Protein AF-M7ZJ51-F1 (afdb_monomer_lite)

Radius of gyration: 17.72 Å; chains: 1; bounding box: 42×36×48 Å

pLDDT: mean 88.21, std 12.44, range [37.56, 96.25]

Secondary structure (DSSP, 8-state):
---HHHHHHHHHHHT-HHHHHTTTTTT-HHHHHHHHHHHHHHHHHHHHHHHHHHTT-HHHHHHHHHHHHHHHHHHHHHHHHHHHHHHHHHHHTT---------

Sequence (103 aa):
MAIRPLVATLMDKASSYLLDQYNVMEGMEKQHGILKRRLPIILDVIADAEEQATAHREGAKAWLHELKTVAYEANEVFDEFKYEALRREARKKGHYKELGCGL

Foldseek 3Di:
DCQLVLLVLLLCLLPDVLCVVQVLCPVCVVVSVVSNVCSVVVSVVLVVLVVVVVVVPVVSVVVSVVSSVVSVVSSVVSVVSVVVSVVSVCVVVVVDDPPDPDD

InterPro domains:
  IPR041118 Disease resistance, N-terminal [PF18052] (7-93)

Structure (mmCIF, N/CA/C/O backbone):
data_AF-M7ZJ51-F1
#
_entry.id   AF-M7ZJ51-F1
#
loop_
_atom_site.group_PDB
_atom_site.id
_atom_site.type_symbol
_atom_site.label_atom_id
_atom_site.label_alt_id
_atom_site.label_comp_id
_atom_site.label_asym_id
_atom_site.label_entity_id
_atom_site.label_seq_id
_atom_site.pdbx_PDB_ins_code
_atom_site.Cartn_x
_atom_site.Cartn_y
_atom_site.Cartn_z
_atom_site.occupancy
_atom_site.B_iso_or_equiv
_atom_site.auth_seq_id
_atom_site.auth_comp_id
_atom_site.auth_asym_id
_atom_site.auth_atom_id
_atom_site.pdbx_PDB_model_num
ATOM 1 N N . MET A 1 1 ? 16.341 5.371 -8.595 1.00 61.25 1 MET A N 1
ATOM 2 C CA . MET A 1 1 ? 14.917 5.723 -8.369 1.00 61.25 1 MET A CA 1
ATOM 3 C C . MET A 1 1 ? 14.519 5.172 -7.005 1.00 61.25 1 MET A C 1
ATOM 5 O O . MET A 1 1 ? 15.045 4.134 -6.648 1.00 61.25 1 MET A O 1
ATOM 9 N N . ALA A 1 2 ? 13.666 5.844 -6.226 1.00 74.94 2 ALA A N 1
ATOM 10 C CA . ALA A 1 2 ? 13.260 5.384 -4.886 1.00 74.94 2 ALA A CA 1
ATOM 11 C C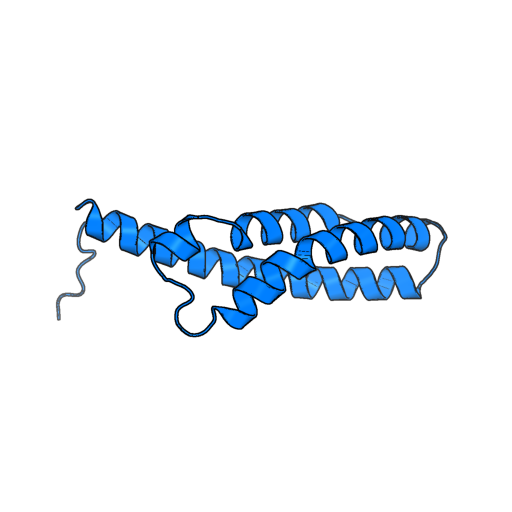 . ALA A 1 2 ? 11.802 4.885 -4.881 1.00 74.94 2 ALA A C 1
ATOM 13 O O . ALA A 1 2 ? 10.973 5.386 -4.128 1.00 74.94 2 ALA A O 1
ATOM 14 N N . ILE A 1 3 ? 11.466 3.951 -5.773 1.00 89.38 3 ILE A N 1
ATOM 15 C CA . ILE A 1 3 ? 10.097 3.426 -5.898 1.00 89.38 3 ILE A CA 1
ATOM 16 C C . ILE A 1 3 ? 9.861 2.208 -5.006 1.00 89.38 3 ILE A C 1
ATOM 18 O O . ILE A 1 3 ? 8.830 2.130 -4.341 1.00 89.38 3 ILE A O 1
ATOM 22 N N . ARG A 1 4 ? 10.836 1.301 -4.907 1.00 91.06 4 ARG A N 1
ATOM 23 C CA . ARG A 1 4 ? 10.737 0.132 -4.029 1.00 91.06 4 ARG A CA 1
ATOM 24 C C . ARG A 1 4 ? 10.456 0.498 -2.557 1.00 91.06 4 ARG A C 1
ATOM 26 O O . ARG A 1 4 ? 9.529 -0.080 -1.993 1.00 91.06 4 ARG A O 1
ATOM 33 N N . PRO A 1 5 ? 11.130 1.494 -1.938 1.00 92.81 5 PRO A N 1
ATOM 34 C CA . PRO A 1 5 ? 10.805 1.920 -0.570 1.00 92.81 5 PRO A CA 1
ATOM 35 C C . PRO A 1 5 ? 9.400 2.524 -0.428 1.00 92.81 5 PRO A C 1
ATOM 37 O O . PRO A 1 5 ? 8.762 2.379 0.615 1.00 92.81 5 PRO A O 1
ATOM 40 N N . LEU A 1 6 ? 8.900 3.186 -1.476 1.00 93.69 6 LEU A N 1
ATOM 41 C CA . LEU A 1 6 ? 7.575 3.807 -1.479 1.00 93.69 6 LEU A CA 1
ATOM 42 C C . LEU A 1 6 ? 6.466 2.746 -1.469 1.00 93.69 6 LEU A C 1
ATOM 44 O O . LEU A 1 6 ? 5.511 2.845 -0.697 1.00 93.69 6 LEU A O 1
ATOM 48 N N . VAL A 1 7 ? 6.620 1.701 -2.286 1.00 93.88 7 VAL A N 1
ATOM 49 C CA . VAL A 1 7 ? 5.681 0.570 -2.332 1.00 93.88 7 VAL A CA 1
ATOM 50 C C . VAL A 1 7 ? 5.800 -0.308 -1.084 1.00 93.88 7 VAL A C 1
ATOM 52 O O . VAL A 1 7 ? 4.785 -0.796 -0.593 1.00 93.88 7 VAL A O 1
ATOM 55 N N . ALA A 1 8 ? 6.999 -0.448 -0.510 1.00 94.44 8 ALA A N 1
ATOM 56 C CA . ALA A 1 8 ? 7.185 -1.140 0.766 1.00 94.44 8 ALA A CA 1
ATOM 57 C C . ALA A 1 8 ? 6.432 -0.426 1.900 1.00 94.44 8 ALA A C 1
ATOM 59 O O . ALA A 1 8 ? 5.652 -1.050 2.611 1.00 94.44 8 ALA A O 1
ATOM 60 N N . THR A 1 9 ? 6.560 0.902 1.986 1.00 94.75 9 THR A N 1
ATOM 61 C CA . THR A 1 9 ? 5.789 1.715 2.943 1.00 94.75 9 THR A CA 1
ATOM 62 C C . THR A 1 9 ? 4.279 1.537 2.758 1.00 94.75 9 THR A C 1
ATOM 64 O O . THR A 1 9 ? 3.545 1.390 3.736 1.00 94.75 9 THR A O 1
ATOM 67 N N . LEU A 1 10 ? 3.801 1.513 1.509 1.00 95.12 10 LEU A N 1
ATOM 68 C CA . LEU A 1 10 ? 2.389 1.270 1.210 1.00 95.12 10 LEU A CA 1
ATOM 69 C C . LEU A 1 10 ? 1.939 -0.117 1.690 1.00 95.12 10 LEU A C 1
ATOM 71 O O . LEU A 1 10 ? 0.859 -0.243 2.263 1.00 95.12 10 LEU A O 1
ATOM 75 N N . MET A 1 11 ? 2.762 -1.148 1.488 1.00 94.38 11 MET A N 1
ATOM 76 C CA . MET A 1 11 ? 2.497 -2.507 1.966 1.00 94.38 11 MET A CA 1
ATOM 77 C C . MET A 1 11 ? 2.400 -2.567 3.489 1.00 94.38 11 MET A C 1
ATOM 79 O O . MET A 1 11 ? 1.464 -3.182 4.006 1.00 94.38 11 MET A O 1
ATOM 83 N N . ASP A 1 12 ? 3.307 -1.898 4.198 1.00 94.69 12 ASP A N 1
ATOM 84 C CA . ASP A 1 12 ? 3.295 -1.839 5.660 1.00 94.69 12 ASP A CA 1
ATOM 85 C C . ASP A 1 12 ? 2.025 -1.154 6.173 1.00 94.69 12 ASP A C 1
ATOM 87 O O . ASP A 1 12 ? 1.350 -1.664 7.071 1.00 94.69 12 ASP A O 1
ATOM 91 N N . LYS A 1 13 ? 1.638 -0.029 5.557 1.00 94.62 13 LYS A N 1
ATOM 92 C CA . LYS A 1 13 ? 0.391 0.671 5.889 1.00 94.62 13 LYS A CA 1
ATOM 93 C C . LYS A 1 13 ? -0.834 -0.192 5.598 1.00 94.62 13 LYS A C 1
ATOM 95 O O . LYS A 1 13 ? -1.686 -0.336 6.469 1.00 94.62 13 LYS A O 1
ATOM 100 N N . ALA A 1 14 ? -0.903 -0.806 4.417 1.00 93.56 14 ALA A N 1
ATOM 101 C CA . ALA A 1 14 ? -2.001 -1.686 4.029 1.00 93.56 14 ALA A CA 1
ATOM 102 C C . ALA A 1 14 ? -2.095 -2.936 4.912 1.00 93.56 14 ALA A C 1
ATOM 104 O O . ALA A 1 14 ? -3.182 -3.478 5.098 1.00 93.56 14 ALA A O 1
ATOM 105 N N . SER A 1 15 ? -0.984 -3.380 5.494 1.00 93.56 15 SER A N 1
ATOM 106 C CA . SER A 1 15 ? -0.937 -4.529 6.403 1.00 93.56 15 SER A CA 1
ATOM 107 C C . SER A 1 15 ? -1.098 -4.148 7.876 1.00 93.56 15 SER A C 1
ATOM 109 O O . SER A 1 15 ? -1.082 -5.027 8.736 1.00 93.56 15 SER A O 1
ATOM 111 N N . SER A 1 16 ? -1.272 -2.860 8.182 1.00 93.56 16 SER A N 1
ATOM 112 C CA . SER A 1 16 ? -1.403 -2.374 9.550 1.00 93.56 16 SER A CA 1
ATOM 113 C C . SER A 1 16 ? -2.634 -2.958 10.239 1.00 93.56 16 SER A C 1
ATOM 115 O O . SER A 1 16 ? -3.763 -2.809 9.767 1.00 93.56 16 SER A O 1
ATOM 117 N N . TYR A 1 17 ? -2.421 -3.554 11.414 1.00 90.62 17 TYR A N 1
ATOM 118 C CA . TYR A 1 17 ? -3.493 -4.133 12.227 1.00 90.62 17 TYR A CA 1
ATOM 119 C C . TYR A 1 17 ? -4.540 -3.096 12.664 1.00 90.62 17 TYR A C 1
ATOM 121 O O . TYR A 1 17 ? -5.684 -3.456 12.931 1.00 90.62 17 TYR A O 1
ATOM 129 N N . LEU A 1 18 ? -4.165 -1.811 12.729 1.00 90.25 18 LEU A N 1
ATOM 130 C CA . LEU A 1 18 ? -5.068 -0.724 13.115 1.00 90.25 18 LEU A CA 1
ATOM 131 C C . LEU A 1 18 ? -6.240 -0.585 12.138 1.00 90.25 18 LEU A C 1
ATOM 133 O O . LEU A 1 18 ? -7.341 -0.232 12.558 1.00 90.25 18 LEU A O 1
ATOM 137 N N . LEU A 1 19 ? -6.013 -0.884 10.854 1.00 91.81 19 LEU A N 1
ATOM 138 C CA . LEU A 1 19 ? -7.057 -0.815 9.835 1.00 91.81 19 LEU A CA 1
ATOM 139 C C . LEU A 1 19 ? -8.178 -1.814 10.131 1.00 91.81 19 LEU A C 1
ATOM 141 O O . LEU A 1 19 ? -9.355 -1.450 10.126 1.00 91.81 19 LEU A O 1
ATOM 145 N N . ASP A 1 20 ? -7.775 -3.044 10.456 1.00 90.50 20 ASP A N 1
ATOM 146 C CA . ASP A 1 20 ? -8.666 -4.157 10.772 1.00 90.50 20 ASP A CA 1
ATOM 147 C C . ASP A 1 20 ? -9.330 -3.944 12.148 1.00 90.50 20 ASP A C 1
ATOM 149 O O . ASP A 1 20 ? -10.544 -4.067 12.291 1.00 90.50 20 ASP A O 1
ATOM 153 N N . GLN A 1 21 ? -8.558 -3.543 13.166 1.00 90.81 21 GLN A N 1
ATOM 154 C CA . GLN A 1 21 ? -9.049 -3.356 14.539 1.00 90.81 21 GLN A CA 1
ATOM 155 C C . GLN A 1 21 ? -10.134 -2.277 14.652 1.00 90.81 21 GLN A C 1
ATOM 157 O O . GLN A 1 21 ? -11.061 -2.404 15.459 1.00 90.81 21 GLN A O 1
ATOM 162 N N . TYR A 1 22 ? -10.002 -1.190 13.890 1.00 91.69 22 TYR A N 1
ATOM 163 C CA . TYR A 1 22 ? -10.922 -0.056 13.950 1.00 91.69 22 TYR A CA 1
ATOM 164 C C . TYR A 1 22 ? -11.908 -0.008 12.786 1.00 91.69 22 TYR A C 1
ATOM 166 O O . TYR A 1 22 ? -12.679 0.950 12.718 1.00 91.69 22 TYR A O 1
ATOM 174 N N . ASN A 1 23 ? -11.911 -1.029 11.920 1.00 91.94 23 ASN A N 1
ATOM 175 C CA . ASN A 1 23 ? -12.801 -1.164 10.769 1.00 91.94 23 ASN A CA 1
ATOM 176 C C . ASN A 1 23 ? -12.895 0.131 9.939 1.00 91.94 23 ASN A C 1
ATOM 178 O O . ASN A 1 23 ? -13.978 0.659 9.685 1.00 91.94 23 ASN A O 1
ATOM 182 N N . VAL A 1 24 ? -11.748 0.733 9.609 1.00 94.25 24 VAL A N 1
ATOM 183 C CA . VAL A 1 24 ? -11.713 2.010 8.860 1.00 94.25 24 VAL A CA 1
ATOM 184 C C . VAL A 1 24 ? -11.922 1.828 7.358 1.00 94.25 24 VAL A C 1
ATOM 186 O O . VAL A 1 24 ? -12.191 2.800 6.665 1.00 94.25 24 VAL A O 1
ATOM 189 N N . MET A 1 25 ? -11.826 0.589 6.873 1.00 93.75 25 MET A N 1
ATOM 190 C CA . MET A 1 25 ? -12.040 0.202 5.476 1.00 93.75 25 MET A CA 1
ATOM 191 C C . MET A 1 25 ? -13.360 -0.565 5.282 1.00 93.75 25 MET A C 1
ATOM 193 O O . MET A 1 25 ? -13.448 -1.428 4.410 1.00 93.75 25 MET A O 1
ATOM 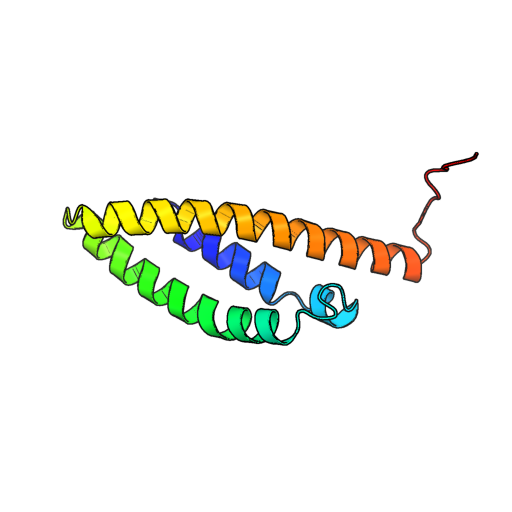197 N N . GLU A 1 26 ? -14.371 -0.285 6.109 1.00 93.12 26 GLU A N 1
ATOM 198 C CA . GLU A 1 26 ? -15.702 -0.894 5.991 1.00 93.12 26 GLU A CA 1
ATOM 199 C C . GLU A 1 26 ? -16.278 -0.681 4.580 1.00 93.12 26 GLU A C 1
ATOM 201 O O . GLU A 1 26 ? -16.279 0.434 4.056 1.00 93.12 26 GLU A O 1
ATOM 206 N N . GLY A 1 27 ? -16.735 -1.760 3.940 1.00 94.69 27 GLY A N 1
ATOM 207 C CA . GLY A 1 27 ? -17.203 -1.760 2.549 1.00 94.69 27 GL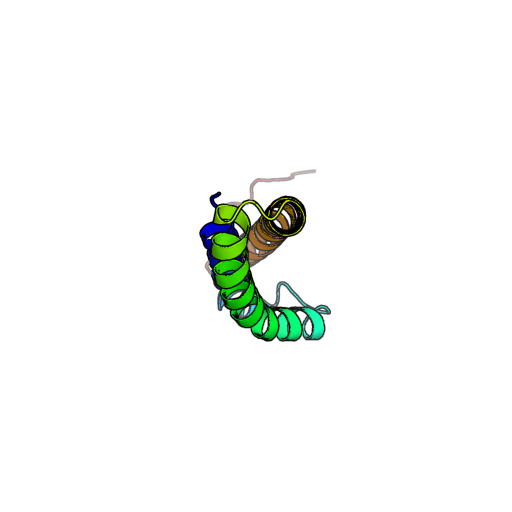Y A CA 1
ATOM 208 C C . GLY A 1 27 ? -16.091 -1.851 1.492 1.00 94.69 27 GLY A C 1
ATOM 209 O O . GLY A 1 27 ? -16.379 -1.846 0.291 1.00 94.69 27 GLY A O 1
ATOM 210 N N . MET A 1 28 ? -14.822 -1.943 1.905 1.00 94.94 28 MET A N 1
ATOM 211 C CA . MET A 1 28 ? -13.650 -2.084 1.028 1.00 94.94 28 MET A CA 1
ATOM 212 C C . MET A 1 28 ? -12.824 -3.347 1.323 1.00 94.94 28 MET A C 1
ATOM 214 O O . MET A 1 28 ? -11.677 -3.465 0.884 1.00 94.94 28 MET A O 1
ATOM 218 N N . GLU A 1 29 ? -13.384 -4.324 2.033 1.00 92.44 29 GLU A N 1
ATOM 219 C CA . GLU A 1 29 ? -12.684 -5.519 2.524 1.00 92.44 29 GLU A CA 1
ATOM 220 C C . GLU A 1 29 ? -12.110 -6.350 1.371 1.00 92.44 29 GLU A C 1
ATOM 222 O O . GLU A 1 29 ? -10.989 -6.865 1.435 1.00 92.44 29 GLU A O 1
ATOM 227 N N . LYS A 1 30 ? -12.858 -6.443 0.264 1.00 95.25 30 LYS A N 1
ATOM 228 C CA . LYS A 1 30 ? -12.404 -7.136 -0.946 1.00 95.25 30 LYS A CA 1
ATOM 229 C C . LYS A 1 30 ? -11.179 -6.445 -1.546 1.00 95.25 30 LYS A C 1
ATOM 231 O O . LYS A 1 30 ? -10.208 -7.120 -1.891 1.00 95.25 30 LYS A O 1
ATOM 236 N N . GLN A 1 31 ? -11.215 -5.119 -1.681 1.00 94.12 31 GLN A N 1
ATOM 237 C CA . GLN A 1 31 ? -10.110 -4.322 -2.214 1.00 94.12 31 GLN A CA 1
ATOM 238 C C . GLN A 1 31 ? -8.883 -4.433 -1.308 1.00 94.12 31 GLN A C 1
ATOM 240 O O . GLN A 1 31 ? -7.780 -4.666 -1.801 1.00 94.12 31 GLN A O 1
ATOM 245 N N . HIS A 1 32 ? -9.078 -4.350 0.009 1.00 94.00 32 HIS A N 1
ATOM 246 C CA . HIS A 1 32 ? -8.014 -4.502 0.999 1.00 94.00 32 HIS A CA 1
ATOM 247 C C . HIS A 1 32 ? -7.338 -5.87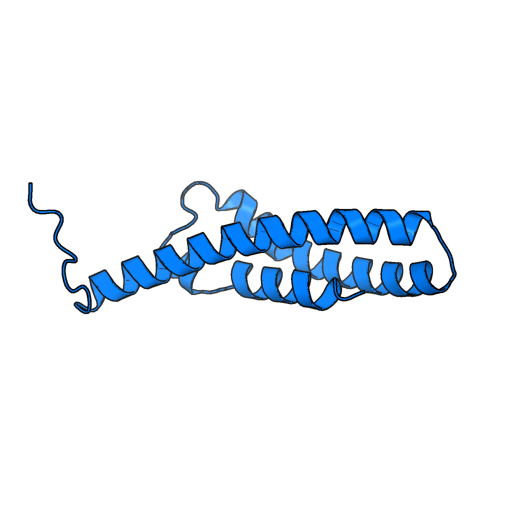3 0.915 1.00 94.00 32 HIS A C 1
ATOM 249 O O . HIS A 1 32 ? -6.111 -5.961 0.846 1.00 94.00 32 HIS A O 1
ATOM 255 N N . GLY A 1 33 ? -8.130 -6.945 0.813 1.00 93.31 33 GLY A N 1
ATOM 256 C CA . GLY A 1 33 ? -7.623 -8.304 0.632 1.00 93.31 33 GLY A CA 1
ATOM 257 C C . GLY A 1 33 ? -6.858 -8.498 -0.682 1.00 93.31 33 GLY A C 1
ATOM 258 O O . GLY A 1 33 ? -5.824 -9.168 -0.701 1.00 93.31 33 GLY A O 1
ATOM 259 N N . ILE A 1 34 ? -7.323 -7.894 -1.781 1.00 95.00 34 ILE A N 1
ATOM 260 C CA . ILE A 1 34 ? -6.600 -7.908 -3.064 1.00 95.00 34 ILE A CA 1
ATOM 261 C C . ILE A 1 34 ? -5.264 -7.177 -2.927 1.00 95.00 34 ILE A C 1
ATOM 263 O O . ILE A 1 34 ? -4.241 -7.691 -3.382 1.00 95.00 34 ILE A O 1
ATOM 267 N N . LEU A 1 35 ? -5.260 -6.010 -2.285 1.00 93.31 35 LEU A N 1
ATOM 268 C CA . LEU A 1 35 ? -4.067 -5.190 -2.138 1.00 93.31 35 LEU A CA 1
ATOM 269 C C . LEU A 1 35 ? -2.999 -5.893 -1.288 1.00 93.31 35 LEU A C 1
ATOM 271 O O . LEU A 1 35 ? -1.861 -6.013 -1.741 1.00 93.31 35 LEU A O 1
ATOM 275 N N . LYS A 1 36 ? -3.378 -6.459 -0.131 1.00 92.31 36 LYS A N 1
ATOM 276 C CA . LYS A 1 36 ? -2.485 -7.261 0.732 1.00 92.31 36 LYS A CA 1
ATOM 277 C C . LYS A 1 36 ? -1.815 -8.415 -0.032 1.00 92.31 36 LYS A C 1
ATOM 279 O O . LYS A 1 36 ? -0.661 -8.733 0.226 1.00 92.31 36 LYS A O 1
ATOM 284 N N . ARG A 1 37 ? -2.514 -9.032 -0.995 1.00 94.62 37 ARG A N 1
ATOM 285 C CA . ARG A 1 37 ? -1.975 -10.136 -1.814 1.00 94.62 37 ARG A CA 1
ATOM 286 C C . ARG A 1 37 ? -1.118 -9.669 -2.988 1.00 94.62 37 ARG A C 1
ATOM 288 O O . ARG A 1 37 ? -0.193 -10.375 -3.370 1.00 94.62 37 ARG A O 1
ATOM 295 N N . ARG A 1 38 ? -1.441 -8.523 -3.597 1.00 94.38 38 ARG A N 1
ATOM 296 C CA . ARG A 1 38 ? -0.748 -8.039 -4.801 1.00 94.38 38 ARG A CA 1
ATOM 297 C C . ARG A 1 38 ? 0.487 -7.202 -4.505 1.00 94.38 38 ARG A C 1
ATOM 299 O O . ARG A 1 38 ? 1.428 -7.286 -5.282 1.00 94.38 38 ARG A O 1
ATOM 306 N N . LEU A 1 39 ? 0.513 -6.425 -3.421 1.00 94.12 39 LEU A N 1
ATOM 307 C CA . LEU A 1 39 ? 1.664 -5.572 -3.101 1.00 94.12 39 LEU A CA 1
ATOM 308 C C . LEU A 1 39 ? 2.994 -6.340 -2.973 1.00 94.12 39 LEU A C 1
ATOM 310 O O . LEU A 1 39 ? 3.972 -5.858 -3.541 1.00 94.12 39 LEU A O 1
ATOM 314 N N . PRO A 1 40 ? 3.054 -7.536 -2.350 1.00 93.38 40 PRO A N 1
ATOM 315 C CA . PRO A 1 40 ? 4.280 -8.337 -2.338 1.00 93.38 40 PRO A CA 1
ATOM 316 C C . PRO A 1 40 ? 4.749 -8.718 -3.749 1.00 93.38 40 PRO A C 1
ATOM 318 O O . PRO A 1 40 ? 5.911 -8.536 -4.084 1.00 93.38 40 PRO A O 1
ATOM 321 N N . ILE A 1 41 ? 3.821 -9.145 -4.612 1.00 94.50 41 ILE A N 1
ATOM 322 C CA . ILE A 1 41 ? 4.119 -9.505 -6.008 1.00 94.50 41 ILE A CA 1
ATOM 323 C C . ILE A 1 41 ? 4.632 -8.282 -6.781 1.00 94.50 41 ILE A C 1
ATOM 325 O O . ILE A 1 41 ? 5.564 -8.380 -7.573 1.00 94.50 41 ILE A O 1
ATOM 329 N N . ILE A 1 42 ? 4.032 -7.111 -6.553 1.00 92.88 42 ILE A N 1
ATOM 330 C CA . ILE A 1 42 ? 4.448 -5.860 -7.196 1.00 92.88 42 ILE A CA 1
ATOM 331 C C . ILE A 1 42 ? 5.864 -5.465 -6.755 1.00 92.88 42 ILE A C 1
ATOM 333 O O . ILE A 1 42 ? 6.628 -4.985 -7.587 1.00 92.88 42 ILE A O 1
ATOM 337 N N . LEU A 1 43 ? 6.236 -5.677 -5.487 1.00 92.81 43 LEU A N 1
ATOM 338 C CA . LEU A 1 43 ? 7.595 -5.403 -5.004 1.00 92.81 43 LEU A CA 1
ATOM 339 C C . LEU A 1 43 ? 8.654 -6.240 -5.727 1.00 92.81 43 LEU A C 1
ATOM 341 O O . LEU A 1 43 ? 9.714 -5.701 -6.050 1.00 92.81 43 LEU A O 1
ATOM 345 N N . ASP A 1 44 ? 8.357 -7.507 -6.011 1.00 92.06 44 ASP A N 1
ATOM 346 C CA . ASP A 1 44 ? 9.258 -8.379 -6.769 1.00 92.06 44 ASP A CA 1
ATOM 347 C C . ASP A 1 44 ? 9.392 -7.895 -8.223 1.00 92.06 44 ASP A C 1
ATOM 349 O O . ASP A 1 44 ? 10.503 -7.704 -8.713 1.00 92.06 44 ASP A O 1
ATOM 353 N N . VAL A 1 45 ? 8.274 -7.564 -8.882 1.00 92.62 45 VAL A N 1
ATOM 354 C CA . VAL A 1 45 ? 8.281 -7.031 -10.261 1.00 92.62 45 VAL A CA 1
ATOM 355 C C . VAL A 1 45 ? 9.032 -5.696 -10.361 1.00 92.62 45 VAL A C 1
ATOM 357 O O . VAL A 1 45 ? 9.703 -5.434 -11.359 1.00 92.62 45 VAL A O 1
ATOM 360 N N . ILE A 1 46 ? 8.942 -4.838 -9.340 1.00 93.00 46 ILE A N 1
ATOM 361 C CA . ILE A 1 46 ? 9.708 -3.586 -9.287 1.00 93.00 46 ILE A CA 1
ATOM 362 C C . ILE A 1 46 ? 11.209 -3.866 -9.267 1.00 93.00 46 ILE A C 1
ATOM 364 O O . ILE A 1 46 ? 11.943 -3.162 -9.957 1.00 93.00 46 ILE A O 1
ATOM 368 N N . ALA A 1 47 ? 11.665 -4.865 -8.507 1.00 90.38 47 ALA A N 1
ATOM 369 C CA . ALA A 1 47 ? 13.084 -5.197 -8.434 1.00 90.38 47 ALA A CA 1
ATOM 370 C C . ALA A 1 47 ? 13.633 -5.586 -9.820 1.00 90.38 47 ALA A C 1
ATOM 372 O O . ALA A 1 47 ? 14.648 -5.037 -10.252 1.00 90.38 47 ALA A O 1
ATOM 373 N N . ASP A 1 48 ? 12.902 -6.428 -10.556 1.00 89.50 48 ASP A N 1
ATOM 374 C CA . ASP A 1 48 ? 13.255 -6.814 -11.928 1.00 89.50 48 ASP A CA 1
ATOM 375 C C . ASP A 1 48 ? 13.239 -5.609 -12.887 1.00 89.50 48 ASP A C 1
ATOM 377 O O . ASP A 1 48 ? 14.105 -5.451 -13.755 1.00 89.50 48 ASP A O 1
ATOM 381 N N . ALA A 1 49 ? 12.249 -4.725 -12.747 1.00 90.00 49 ALA A N 1
ATOM 382 C CA . ALA A 1 49 ? 12.124 -3.537 -13.584 1.00 90.00 49 ALA A CA 1
ATOM 383 C C . ALA A 1 49 ? 13.223 -2.494 -13.306 1.00 90.00 49 ALA A C 1
ATOM 385 O O . ALA A 1 49 ? 13.686 -1.838 -14.242 1.00 90.00 49 ALA A O 1
ATOM 386 N N . GLU A 1 50 ? 13.672 -2.341 -12.055 1.00 89.94 50 GLU A N 1
ATOM 387 C CA . GLU A 1 50 ? 14.797 -1.470 -11.682 1.00 89.94 50 GLU A CA 1
ATOM 388 C C . GLU A 1 50 ? 16.111 -1.941 -12.337 1.00 89.94 50 GLU A C 1
ATOM 390 O O . GLU A 1 50 ? 16.881 -1.118 -12.853 1.00 89.94 50 GLU A O 1
ATOM 395 N N . GLU A 1 51 ? 16.342 -3.256 -12.409 1.00 87.62 51 GLU A N 1
ATOM 396 C CA . GLU A 1 51 ? 17.481 -3.838 -13.132 1.00 87.62 51 GLU A CA 1
ATOM 397 C C . GLU A 1 51 ? 17.393 -3.547 -14.641 1.00 87.62 51 GLU A C 1
ATOM 399 O O . GLU A 1 51 ? 18.332 -3.016 -15.246 1.00 87.62 51 GLU A O 1
ATOM 404 N N . GLN A 1 52 ? 16.228 -3.783 -15.252 1.00 85.06 52 GLN A N 1
ATOM 405 C CA . GLN A 1 52 ? 15.999 -3.507 -16.676 1.00 85.06 52 GLN A CA 1
ATOM 406 C C . GLN A 1 52 ? 16.121 -2.020 -17.040 1.00 85.06 52 GLN A C 1
ATOM 408 O O . GLN A 1 52 ? 16.596 -1.680 -18.128 1.00 85.06 52 GLN A O 1
ATOM 413 N N . ALA A 1 53 ? 15.712 -1.119 -16.146 1.00 82.81 53 ALA A N 1
ATOM 414 C CA . ALA A 1 53 ? 15.847 0.322 -16.339 1.00 82.81 53 ALA A CA 1
ATOM 415 C C . ALA A 1 53 ? 17.322 0.761 -16.370 1.00 82.81 53 ALA A C 1
ATOM 417 O O . ALA A 1 53 ? 17.686 1.653 -17.144 1.00 82.81 53 ALA A O 1
ATOM 418 N N . THR A 1 54 ? 18.178 0.100 -15.582 1.00 83.56 54 THR A N 1
ATOM 419 C CA . THR A 1 54 ? 19.636 0.314 -15.581 1.00 83.56 54 THR A CA 1
ATOM 420 C C . THR A 1 54 ? 20.264 -0.135 -16.906 1.00 83.56 54 THR A C 1
ATOM 422 O 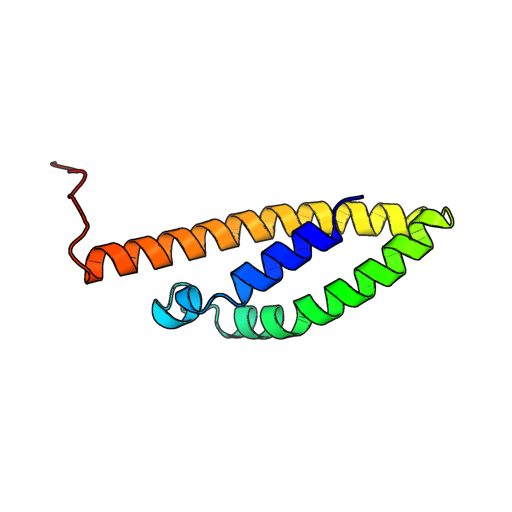O . THR A 1 54 ? 21.162 0.522 -17.433 1.00 83.56 54 THR A O 1
ATOM 425 N N . ALA A 1 55 ? 19.702 -1.171 -17.535 1.00 83.62 55 ALA A N 1
ATOM 426 C CA . ALA A 1 55 ? 20.049 -1.612 -18.887 1.00 83.62 55 ALA A CA 1
ATOM 427 C C . ALA A 1 55 ? 19.481 -0.715 -20.019 1.00 83.62 55 ALA A C 1
ATOM 429 O O . ALA A 1 55 ? 19.413 -1.145 -21.169 1.00 83.62 55 ALA A O 1
ATOM 430 N N . HIS A 1 56 ? 19.081 0.529 -19.716 1.00 78.75 56 HIS A N 1
ATOM 431 C CA . HIS A 1 56 ? 18.598 1.543 -20.671 1.00 78.75 56 HIS A CA 1
ATOM 432 C C . HIS A 1 56 ? 17.319 1.160 -21.440 1.00 78.75 56 HIS A C 1
ATOM 434 O O . HIS A 1 56 ? 17.065 1.655 -22.539 1.00 78.75 56 HIS A O 1
ATOM 440 N N . ARG A 1 57 ? 16.456 0.321 -20.853 1.00 83.56 57 ARG A N 1
ATOM 441 C CA . ARG A 1 57 ? 15.109 0.095 -21.393 1.00 83.56 57 ARG A CA 1
ATOM 442 C C . ARG A 1 57 ? 14.180 1.247 -21.017 1.00 83.56 57 ARG A C 1
ATOM 444 O O . ARG A 1 57 ? 13.663 1.299 -19.903 1.00 83.56 57 ARG A O 1
ATOM 451 N N . GLU A 1 58 ? 13.923 2.143 -21.965 1.00 87.69 58 GLU A N 1
ATOM 452 C CA . GLU A 1 58 ? 13.066 3.321 -21.746 1.00 87.69 58 GLU A CA 1
ATOM 453 C C . GLU A 1 58 ? 11.633 2.961 -21.321 1.00 87.69 58 GLU A C 1
ATOM 455 O O . GLU A 1 58 ? 11.059 3.631 -20.466 1.00 87.69 58 GLU A O 1
ATOM 460 N N . GLY A 1 59 ? 11.083 1.842 -21.809 1.00 90.12 59 GLY A N 1
ATOM 461 C CA . GLY A 1 59 ? 9.771 1.354 -21.365 1.00 90.12 59 GLY A CA 1
ATOM 462 C C . GLY A 1 59 ? 9.722 1.004 -19.871 1.00 90.12 59 GLY A C 1
ATOM 463 O O . GLY A 1 59 ? 8.747 1.327 -19.198 1.00 90.12 59 GLY A O 1
ATOM 464 N N . ALA A 1 60 ? 10.793 0.413 -19.326 1.00 89.69 60 ALA A N 1
ATOM 465 C CA . ALA A 1 60 ? 10.877 0.099 -17.898 1.00 89.69 60 ALA A CA 1
ATOM 466 C C . ALA A 1 60 ? 10.966 1.380 -17.054 1.00 89.69 60 ALA A C 1
ATOM 468 O O . ALA A 1 60 ? 10.303 1.491 -16.026 1.00 89.69 60 ALA A O 1
ATOM 469 N N . LYS A 1 61 ? 11.722 2.386 -17.518 1.00 88.56 61 LYS A N 1
ATOM 470 C CA . LYS A 1 61 ? 11.795 3.701 -16.859 1.00 88.56 61 LYS A CA 1
ATOM 471 C C . LYS A 1 61 ? 10.436 4.404 -16.829 1.00 88.56 61 LYS A C 1
ATOM 473 O O . LYS A 1 61 ? 10.057 4.919 -15.779 1.00 88.56 61 LYS A O 1
ATOM 478 N N . ALA A 1 62 ? 9.710 4.407 -17.949 1.00 91.00 62 ALA A N 1
ATOM 479 C CA . ALA A 1 62 ? 8.381 5.011 -18.040 1.00 91.00 62 ALA A CA 1
ATOM 480 C C . ALA A 1 62 ? 7.381 4.321 -17.097 1.00 91.00 62 ALA A C 1
ATOM 482 O O . ALA A 1 62 ? 6.732 4.990 -16.295 1.00 91.00 62 ALA A O 1
ATOM 483 N N . TRP A 1 63 ? 7.340 2.986 -17.107 1.00 93.44 63 TRP A N 1
ATOM 484 C CA . TRP A 1 63 ? 6.467 2.216 -16.219 1.00 93.44 63 TRP A CA 1
ATOM 485 C C . TRP A 1 63 ? 6.776 2.449 -14.731 1.00 93.44 63 TRP A C 1
ATOM 487 O O . TRP A 1 63 ? 5.866 2.689 -13.937 1.00 93.44 63 TRP A O 1
ATOM 497 N N . LEU A 1 64 ? 8.059 2.463 -14.341 1.00 92.62 64 LEU A N 1
ATOM 498 C CA . LEU A 1 64 ? 8.462 2.790 -12.967 1.00 92.62 64 LEU A CA 1
ATOM 499 C C . LEU A 1 64 ? 8.083 4.230 -12.588 1.00 92.62 64 LEU A C 1
ATOM 501 O O . LEU A 1 64 ? 7.765 4.506 -11.434 1.00 92.62 64 LEU A O 1
ATOM 505 N N . HIS A 1 65 ? 8.106 5.171 -13.531 1.00 92.50 65 HIS A N 1
ATOM 506 C CA . HIS A 1 65 ? 7.691 6.542 -13.253 1.00 92.50 65 HIS A CA 1
ATOM 507 C C . HIS A 1 65 ? 6.189 6.631 -12.951 1.00 92.50 65 HIS A C 1
ATOM 509 O O . HIS A 1 65 ? 5.805 7.244 -11.958 1.00 92.50 65 HIS A O 1
ATOM 515 N N . GLU A 1 66 ? 5.345 5.981 -13.752 1.00 93.69 66 GLU A N 1
ATOM 516 C CA . GLU A 1 66 ? 3.895 5.934 -13.518 1.00 93.69 66 GLU A CA 1
ATOM 517 C C . GLU A 1 66 ? 3.552 5.230 -12.203 1.00 93.69 66 GLU A C 1
ATOM 519 O O . GLU A 1 66 ? 2.773 5.743 -11.397 1.00 93.69 66 GLU A O 1
ATOM 524 N N . LEU A 1 67 ? 4.191 4.088 -11.939 1.00 94.31 67 LEU A N 1
ATOM 525 C CA . LEU A 1 67 ? 3.964 3.335 -10.711 1.00 94.31 67 LEU A CA 1
ATOM 526 C C . LEU A 1 67 ? 4.365 4.135 -9.465 1.00 94.31 67 LEU A C 1
ATOM 528 O O . LEU A 1 67 ? 3.701 4.037 -8.434 1.00 94.31 67 LEU A O 1
ATOM 532 N N . LYS A 1 68 ? 5.412 4.964 -9.556 1.00 93.38 68 LYS A N 1
ATOM 533 C CA . LYS A 1 68 ? 5.800 5.880 -8.478 1.00 93.38 68 LYS A CA 1
ATOM 534 C C . LYS A 1 68 ? 4.678 6.875 -8.167 1.00 93.38 68 LYS A C 1
ATOM 536 O O . LYS A 1 68 ? 4.387 7.070 -6.992 1.00 93.38 68 LYS A O 1
ATOM 541 N N . THR A 1 69 ? 4.050 7.474 -9.179 1.00 94.69 69 THR A N 1
ATOM 542 C CA . THR A 1 69 ? 2.929 8.413 -8.987 1.00 94.69 69 THR A CA 1
ATOM 543 C C . THR A 1 69 ? 1.761 7.743 -8.269 1.00 94.69 69 THR A C 1
ATOM 545 O O . THR A 1 69 ? 1.340 8.215 -7.218 1.00 94.69 69 THR A O 1
ATOM 548 N N . VAL A 1 70 ? 1.317 6.582 -8.760 1.00 95.00 70 VAL A N 1
ATOM 549 C CA . VAL A 1 70 ? 0.207 5.831 -8.146 1.00 95.00 70 VAL A CA 1
ATOM 550 C C . VAL A 1 70 ? 0.538 5.416 -6.709 1.00 95.00 70 VAL A C 1
ATOM 552 O O . VAL A 1 70 ? -0.315 5.459 -5.825 1.00 95.00 70 VAL A O 1
ATOM 555 N N . ALA A 1 71 ? 1.789 5.033 -6.443 1.00 94.88 71 ALA A N 1
ATOM 556 C CA . ALA A 1 71 ? 2.220 4.669 -5.101 1.00 94.88 71 ALA A CA 1
ATOM 557 C C . ALA A 1 71 ? 2.226 5.864 -4.131 1.00 94.88 71 ALA A C 1
ATOM 559 O O . ALA A 1 71 ? 2.003 5.648 -2.941 1.00 94.88 71 ALA A O 1
ATOM 560 N N . TYR A 1 72 ? 2.452 7.099 -4.595 1.00 95.50 72 TYR A N 1
ATOM 561 C CA . TYR A 1 72 ? 2.295 8.290 -3.751 1.00 95.50 72 TYR A CA 1
ATOM 562 C C . TYR A 1 72 ? 0.837 8.517 -3.372 1.00 95.50 72 TYR A C 1
ATOM 564 O O . TYR A 1 72 ? 0.538 8.569 -2.183 1.00 95.50 72 TYR A O 1
ATOM 572 N N . GLU A 1 73 ? -0.057 8.560 -4.357 1.00 96.19 73 GLU A N 1
ATOM 573 C CA . GLU A 1 73 ? -1.493 8.772 -4.129 1.00 96.19 73 GLU A CA 1
ATOM 574 C C . GLU A 1 73 ? -2.066 7.702 -3.189 1.00 96.19 73 GLU A C 1
ATOM 576 O O . GLU A 1 73 ? -2.767 7.994 -2.221 1.00 96.19 73 GLU A O 1
ATOM 581 N N . ALA A 1 74 ? -1.696 6.437 -3.410 1.00 95.69 74 ALA A N 1
ATOM 582 C CA . ALA A 1 74 ? -2.104 5.351 -2.530 1.00 95.69 74 ALA A CA 1
ATOM 583 C C . ALA A 1 74 ? -1.552 5.524 -1.105 1.00 95.69 74 ALA A C 1
ATOM 585 O O . ALA A 1 74 ? -2.256 5.250 -0.135 1.00 95.69 74 ALA A O 1
ATOM 586 N N . ASN A 1 75 ? -0.308 5.986 -0.947 1.00 95.38 75 ASN A N 1
ATOM 587 C CA . ASN A 1 75 ? 0.266 6.238 0.374 1.00 95.38 75 ASN A CA 1
ATOM 588 C C . ASN A 1 75 ? -0.492 7.326 1.144 1.00 95.38 75 ASN A C 1
ATOM 590 O O . ASN A 1 75 ? -0.649 7.156 2.354 1.00 95.38 75 ASN A O 1
ATOM 594 N N . GLU A 1 76 ? -0.952 8.382 0.466 1.00 96.00 76 GLU A N 1
ATOM 595 C CA . GLU A 1 76 ? -1.765 9.454 1.061 1.00 96.00 76 GLU A CA 1
ATOM 596 C C . GLU A 1 76 ? -3.114 8.917 1.549 1.00 96.00 76 GLU A C 1
ATOM 598 O O . GLU A 1 76 ? -3.462 9.091 2.716 1.00 96.00 76 GLU A O 1
ATOM 603 N N . VAL A 1 77 ? -3.818 8.144 0.714 1.00 95.44 77 VAL A N 1
ATOM 604 C CA . VAL A 1 77 ? -5.082 7.490 1.102 1.00 95.44 77 VAL A CA 1
ATOM 605 C C . VAL A 1 77 ? -4.892 6.590 2.333 1.00 95.44 77 VAL A C 1
ATOM 607 O O . VAL A 1 77 ? -5.703 6.586 3.260 1.00 95.44 77 VAL A O 1
ATOM 610 N N . PHE A 1 78 ? -3.795 5.830 2.391 1.00 95.50 78 PHE A N 1
ATOM 611 C CA . PHE A 1 78 ? -3.508 4.981 3.549 1.00 95.50 78 PHE A CA 1
ATOM 612 C C . PHE A 1 78 ? -3.076 5.754 4.802 1.00 95.50 78 PHE A C 1
ATOM 614 O O . PHE A 1 78 ? -3.281 5.256 5.914 1.00 95.50 78 PHE A O 1
ATOM 621 N N . ASP A 1 79 ? -2.516 6.956 4.658 1.00 95.81 79 ASP A N 1
ATOM 622 C CA . ASP A 1 79 ? -2.264 7.843 5.795 1.00 95.81 79 ASP A CA 1
ATOM 623 C C . ASP A 1 79 ? -3.573 8.357 6.404 1.00 95.81 79 ASP A C 1
ATOM 625 O O . ASP A 1 79 ? -3.689 8.397 7.631 1.00 95.81 79 ASP A O 1
ATOM 629 N N . GLU A 1 80 ? -4.590 8.643 5.588 1.00 96.25 80 GLU A N 1
ATOM 630 C CA . GLU A 1 80 ? -5.928 9.004 6.074 1.00 96.25 80 GLU A CA 1
ATOM 631 C C . GLU A 1 80 ? -6.593 7.853 6.837 1.00 96.25 80 GLU A C 1
ATOM 633 O O . GLU A 1 80 ? -7.098 8.049 7.946 1.00 96.25 80 GLU A O 1
ATOM 638 N N . PHE A 1 81 ? -6.528 6.626 6.307 1.00 95.19 81 PHE A N 1
ATOM 639 C CA . PHE A 1 81 ? -7.043 5.455 7.022 1.00 95.19 81 PHE A CA 1
ATOM 640 C C . PHE A 1 81 ? -6.328 5.236 8.360 1.00 95.19 81 PHE A C 1
ATOM 642 O O . PHE A 1 81 ? -6.968 4.954 9.378 1.00 95.19 81 PHE A O 1
ATOM 649 N N . LYS A 1 82 ? -5.000 5.398 8.385 1.00 94.44 82 LYS A N 1
ATOM 650 C CA . LYS A 1 82 ? -4.208 5.307 9.616 1.00 94.44 82 LYS A CA 1
ATOM 651 C C . LYS A 1 82 ? -4.602 6.399 10.611 1.00 94.44 82 LYS A C 1
ATOM 653 O O . LYS A 1 82 ? -4.753 6.105 11.797 1.00 94.44 82 LYS A O 1
ATOM 658 N N . TYR A 1 83 ? -4.785 7.633 10.146 1.00 95.06 83 TYR A N 1
ATOM 659 C CA . TYR A 1 83 ? -5.243 8.741 10.978 1.00 95.06 83 TYR A CA 1
ATOM 660 C C . TYR A 1 83 ? -6.616 8.453 11.593 1.00 95.06 83 TYR A C 1
ATOM 662 O O . TYR A 1 83 ? -6.777 8.582 12.806 1.00 95.06 83 TYR A O 1
ATOM 670 N N . GLU A 1 84 ? -7.591 8.006 10.799 1.00 95.38 84 GLU A N 1
ATOM 671 C CA . GLU A 1 84 ? -8.932 7.706 11.305 1.00 95.38 84 GLU A CA 1
ATOM 672 C C . GLU A 1 84 ? -8.913 6.535 12.301 1.00 95.38 84 GLU A C 1
ATOM 674 O O . GLU A 1 84 ? -9.612 6.578 13.316 1.00 95.38 84 GLU A O 1
ATOM 679 N N . ALA A 1 85 ? -8.056 5.530 12.089 1.00 94.94 85 ALA A N 1
ATOM 680 C CA . ALA A 1 85 ? -7.888 4.431 13.039 1.00 94.94 85 ALA A CA 1
ATOM 681 C C . ALA A 1 85 ? -7.353 4.939 14.390 1.00 94.94 85 ALA A C 1
ATOM 683 O O . ALA A 1 85 ? -7.918 4.632 15.442 1.00 94.94 85 ALA A O 1
ATOM 684 N N . LEU A 1 86 ? -6.324 5.793 14.365 1.00 94.00 86 LEU A N 1
ATOM 685 C CA . LEU A 1 86 ? -5.765 6.433 15.561 1.00 94.00 86 LEU A CA 1
ATOM 686 C C . LEU A 1 86 ? -6.767 7.385 16.234 1.00 94.00 86 LEU A C 1
ATOM 688 O O . LEU A 1 86 ? -6.835 7.458 17.461 1.00 94.00 86 LEU A O 1
ATOM 692 N N . ARG A 1 87 ? -7.594 8.090 15.457 1.00 93.56 87 ARG A N 1
ATOM 693 C CA . ARG A 1 87 ? -8.662 8.953 15.976 1.00 93.56 87 ARG A CA 1
ATOM 694 C C . ARG A 1 87 ? -9.722 8.140 16.717 1.00 93.56 87 ARG A C 1
ATOM 696 O O . ARG A 1 87 ? -10.119 8.520 17.822 1.00 93.56 87 ARG A O 1
ATOM 703 N N . ARG A 1 88 ? -10.165 7.013 16.148 1.00 94.06 88 ARG A N 1
ATOM 704 C CA . ARG A 1 88 ? -11.099 6.076 16.801 1.00 94.06 88 ARG A CA 1
ATOM 705 C C . ARG A 1 88 ? -10.480 5.454 18.055 1.00 94.06 88 ARG A C 1
ATOM 707 O O . ARG A 1 88 ? -11.165 5.339 19.072 1.00 94.06 88 ARG A O 1
ATOM 714 N N . GLU A 1 89 ? -9.190 5.123 18.020 1.00 93.06 89 GLU A N 1
ATOM 715 C CA . GLU A 1 89 ? -8.433 4.653 19.184 1.00 93.06 89 GLU A CA 1
ATOM 716 C C . GLU A 1 89 ? -8.408 5.682 20.320 1.00 93.06 89 GLU A C 1
ATOM 718 O O . GLU A 1 89 ? -8.769 5.362 21.454 1.00 93.06 89 GLU A O 1
ATOM 723 N N . ALA A 1 90 ? -8.024 6.925 20.025 1.00 91.69 90 ALA A N 1
ATOM 724 C CA . ALA A 1 90 ? -7.937 7.996 21.013 1.00 91.69 90 ALA A CA 1
ATOM 725 C C . ALA A 1 90 ? -9.299 8.293 21.658 1.00 91.69 90 ALA A C 1
ATOM 727 O O . ALA A 1 90 ? -9.373 8.507 22.870 1.00 91.69 90 ALA A O 1
ATOM 728 N N . ARG A 1 91 ? -10.382 8.243 20.867 1.00 88.94 91 ARG A N 1
ATOM 729 C CA . ARG A 1 91 ? -11.763 8.343 21.366 1.00 88.94 91 ARG A CA 1
ATOM 730 C C . ARG A 1 91 ? -12.106 7.210 22.328 1.00 88.94 91 ARG A C 1
ATOM 732 O O . ARG A 1 91 ? -12.625 7.485 23.404 1.00 88.94 91 ARG A O 1
ATOM 739 N N . LYS A 1 92 ? -11.775 5.956 21.990 1.00 87.88 92 LYS A N 1
ATOM 740 C CA . LYS A 1 92 ? -12.009 4.808 22.885 1.00 87.88 92 LYS A CA 1
ATOM 741 C C . LYS A 1 92 ? -11.188 4.883 24.175 1.00 87.88 92 LYS A C 1
ATOM 743 O O . LYS A 1 92 ? -11.687 4.492 25.223 1.00 87.88 92 LYS A O 1
ATOM 748 N N . LYS A 1 93 ? -9.947 5.376 24.112 1.00 87.31 93 LYS A N 1
ATOM 749 C CA . LYS A 1 93 ? -9.038 5.484 25.269 1.00 87.31 93 LYS A CA 1
ATOM 750 C C . LYS A 1 93 ? -9.273 6.729 26.139 1.00 87.31 93 LYS A C 1
ATOM 752 O O . LYS A 1 93 ? -8.563 6.915 27.120 1.00 87.31 93 LYS A O 1
ATOM 757 N N . GLY A 1 94 ? -10.241 7.587 25.801 1.00 75.56 94 GLY A N 1
ATOM 758 C CA . GLY A 1 94 ? -10.543 8.799 26.575 1.00 75.56 94 GLY A CA 1
ATOM 759 C C . GLY A 1 94 ? -9.511 9.926 26.429 1.00 75.56 94 GLY A C 1
ATOM 760 O O . GLY A 1 94 ? -9.495 10.850 27.235 1.00 75.56 94 GLY A O 1
ATOM 761 N N . HIS A 1 95 ? -8.657 9.887 25.401 1.00 63.94 95 HIS A N 1
ATOM 762 C CA . HIS A 1 95 ? -7.656 10.930 25.123 1.00 63.94 95 HIS A CA 1
ATOM 763 C C . HIS A 1 95 ? -8.166 12.033 24.179 1.00 63.94 95 HIS A C 1
ATOM 765 O O . HIS A 1 95 ? -7.385 12.859 23.707 1.00 63.94 95 HIS A O 1
ATOM 771 N N . TYR A 1 96 ? -9.468 12.070 23.887 1.00 53.31 96 TYR A N 1
ATOM 772 C CA . TYR A 1 96 ? -10.057 13.116 23.057 1.00 53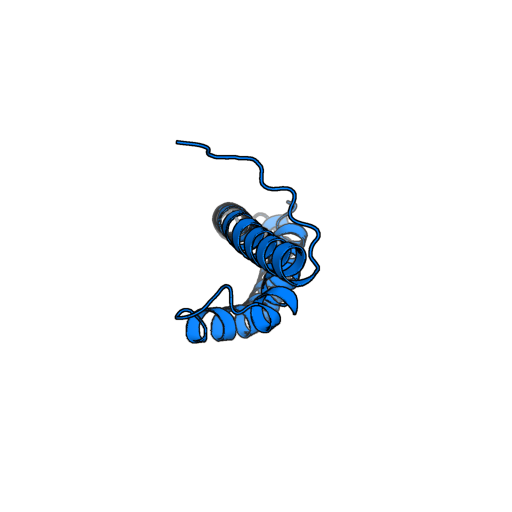.31 96 TYR A CA 1
ATOM 773 C C . TYR A 1 96 ? -10.327 14.356 23.920 1.00 53.31 96 TYR A C 1
ATOM 775 O O . TYR A 1 96 ? -11.318 14.412 24.642 1.00 53.31 96 TYR A O 1
ATOM 783 N N . LYS A 1 97 ? -9.454 15.369 23.852 1.00 58.09 97 LYS A N 1
ATOM 784 C CA . LYS A 1 97 ? -9.891 16.732 24.172 1.00 58.09 97 LYS A CA 1
ATOM 785 C C . LYS A 1 97 ? -10.791 17.161 23.024 1.00 58.09 97 LYS A C 1
ATOM 787 O O . LYS A 1 97 ? -10.339 17.193 21.881 1.00 58.09 97 LYS A O 1
ATOM 792 N N . GLU A 1 98 ? -12.057 17.428 23.315 1.00 54.81 98 GLU A N 1
ATOM 793 C CA . GLU A 1 98 ? -12.952 18.095 22.378 1.00 54.81 98 GLU A CA 1
ATOM 794 C C . GLU A 1 98 ? -12.270 19.387 21.912 1.00 54.81 98 GLU A C 1
ATOM 796 O O . GLU A 1 98 ? -12.163 20.361 22.653 1.00 54.81 98 GLU A O 1
ATOM 801 N N . LEU A 1 99 ? -11.750 19.391 20.685 1.00 59.19 99 LEU A N 1
ATOM 802 C CA . LEU A 1 99 ? -11.545 20.639 19.968 1.00 59.19 99 LEU A CA 1
ATOM 803 C C . LEU A 1 99 ? -12.952 21.092 19.605 1.00 59.19 99 LEU A C 1
ATOM 805 O O . LEU A 1 99 ? -13.544 20.589 18.651 1.00 59.19 99 LEU A O 1
ATOM 809 N N . GLY A 1 100 ? -13.522 21.906 20.490 1.00 49.47 100 GLY A N 1
ATOM 810 C CA . GLY A 1 100 ? -14.902 22.344 20.416 1.00 49.47 100 GLY A CA 1
ATOM 811 C C . GLY A 1 100 ? -15.224 22.932 19.049 1.00 49.47 100 GLY A C 1
ATOM 812 O O . GLY A 1 100 ? -14.656 23.945 18.653 1.00 49.47 100 GLY A O 1
ATOM 813 N N . CYS A 1 101 ? -16.194 22.328 18.373 1.00 43.69 101 CYS A N 1
ATOM 814 C CA . CYS A 1 101 ? -17.138 23.094 17.578 1.00 43.69 101 CYS A CA 1
ATOM 815 C C . CYS A 1 101 ? -18.355 23.304 18.473 1.00 43.69 101 CYS A C 1
ATOM 817 O O . CYS A 1 101 ? -19.295 22.516 18.456 1.00 43.69 101 CYS A O 1
ATOM 819 N N . GLY A 1 102 ? -18.282 24.334 19.314 1.00 48.59 102 GLY A N 1
ATOM 820 C CA . GLY A 1 102 ? -19.496 24.969 19.793 1.00 48.59 102 GLY A CA 1
ATOM 821 C C . GLY A 1 102 ? -20.060 25.784 18.640 1.00 48.59 102 GLY A C 1
ATOM 822 O O . GLY A 1 102 ? -19.393 26.719 18.205 1.00 48.59 102 GLY A O 1
ATOM 823 N N . LEU A 1 103 ? -21.225 25.373 18.144 1.00 37.56 103 LEU A N 1
ATOM 824 C CA . LEU A 1 103 ? -22.350 26.203 17.708 1.00 37.56 103 LEU A CA 1
ATOM 825 C C . LEU A 1 103 ? -23.597 25.313 17.706 1.00 37.56 103 LEU A C 1
ATOM 827 O O . LEU A 1 103 ? -23.572 24.277 17.005 1.00 37.56 103 LEU A O 1
#

Organism: Triticum urartu (NCBI:txid4572)

=== Feature glossary ===
The record interleaves many kinds of information about one protein. Here is each kind framed as the question it answers.

Q: What does the local fold look like, residue by residue?
A: A 3Di character summarizes, for each residue, the relative orientation of the Cα frame of its nearest spatial neighbor. Because it encodes fold topology rather than chemistry, 3Di alignments detect remote structural similarity that sequence alignment misses.

Q: Which residues are in helices, strands, or loops?
A: Secondary structure is the local, repeating backbone conformation. DSSP classifies it into eight states by reading the hydrogen-bond network: three helix types (H, G, I), two β types (E, B), two non-regular types (T, S), and unstructured coil (-).

Q: How big and how compact is the whole molecule?
A: Three whole-structure scalars: the radius of gyration (RMS distance of Cα from centroid, in Å), the count of Cα–Cα contacts (pairs closer than 8 Å and separated by more than four residues in sequence — i.e. tertiary, not local, contacts), and the bounding-box dimensions. Together they distinguish compact globular folds from extended fibres or disordered chains.

Q: How confident is the AlphaFold model at each residue?
A: For AlphaFold models, the B-factor field carries pLDDT — the model's own estimate of local accuracy on a 0–100 scale. Regions with pLDDT<50 should be treated as essentially unmodeled; they often correspond to intrinsically disordered segments.

Q: What family and function is it annotated with?
A: Functional annotations link the protein to curated databases. InterPro entries identify conserved domains and families by matching the sequence against member-database signatures (Pfam, PROSITE, CDD, …). Gene Ontology (GO) terms describe molecular function, biological process, and cellular component in a controlled vocabulary. CATH places the structure in a hierarchical fold classification (Class/Architecture/Topology/Homologous-superfamily). The organism is the source species.

Q: What known structures does this most resemble?
A: Nearest PDB neighbors are the top structural matches found by Foldseek when searching this structure against the entire Protein Data Bank. Each hit reports a TM-score (0 to 1; >0.5 almost always implies the same fold) and an E-value. These are *structural* homologs — they may share no detectable sequence similarity.

Q: Which residues are buried vs exposed?
A: Solvent-accessible surface area (SASA) is the area in Å² traced out by the centre of a 1.4 Å probe sphere (a water molecule) rolled over the protein's van der Waals surface (Shrake–Rupley / Lee–Richards construction). Buried residues have near-zero SASA; fully exposed residues can exceed 200 Å². The total SASA scales roughly with the number of surface residues.

Q: What are the backbone torsion angles?
A: φ (phi) and ψ (psi) are the two rotatable backbone dihedrals per residue: φ is the C(i-1)–N–Cα–C torsion, ψ is the N–Cα–C–N(i+1) torsion, both in degrees on (−180°, 180°]. α-helical residues cluster near (−60°, −45°); β-strand residues near (−120°, +130°). A Ramachandran plot is simply a scatter of (φ, ψ) for every residue.

Q: Are the domains correctly placed relative to each other?
A: Predicted aligned error is AlphaFold's pairwise confidence. Unlike pLDDT (per-residue), PAE is per-residue-pair and captures whether two parts of the structure are correctly placed relative to each other. Units are ångströms of expected positional error.

Q: What if only a Cα trace is available?
A: P-SEA three-state annotation labels each residue as helix, strand, or coil based purely on the geometry of the Cα trace. It serves as a fallback when the full backbone (and thus DSSP) is unavailable.

Q: What is the amino-acid chain?
A: This is the polypeptide sequence — one letter per residue, N-terminus first. Length ranges from a few dozen residues for small domains to over a thousand for large multi-domain proteins.

Q: What do the rendered images show?
A: The six renders are orthographic views along the three Cartesian axes in both directions. Representation (cartoon, sticks, or surface) and color scheme (sequence-rainbow or by-chain) vary across proteins so the training set covers all the common visualization conventions.

Q: What do the diagnostic plots show?
A: Plot images: a contact map (which residues are close in 3D, as an N×N binary image), a Ramachandran scatter (backbone torsion angles, revealing secondary-structure composition at a glance), and — for AlphaFold structures — a PAE heatmap (pairwise prediction confidence).

Q: How mobile is each atom in the crystal?
A: B-factor (Debye–Waller factor) reflects atomic displacement in the crystal lattice. It is an experimental observable (units Å²), not a prediction; low values mean the atom is pinned down, high values mean it moves or is heterogeneous across the crystal.

Q: Where is each backbone atom in 3D?
A: The mmCIF table is the protein's shape written out atom by atom. For each backbone N, Cα, C, and carbonyl O, it records an (x, y, z) coordinate triple in Å plus the residue type, chain letter, and residue number.